Protein AF-A0A2S7P4K1-F1 (afdb_monomer_lite)

Foldseek 3Di:
DPAAQDDVPPDPPVLNVVQVVVQVVCCVPPVDGHHHPVRVQVVQCVVPVPDDDPDDDNPPPPD

pLDDT: mean 90.54, std 12.37, range [41.5, 98.19]

Structure (mmCIF, N/CA/C/O backbone):
data_AF-A0A2S7P4K1-F1
#
_entry.id   AF-A0A2S7P4K1-F1
#
loop_
_atom_site.group_PDB
_atom_site.id
_atom_site.type_symbol
_atom_site.label_atom_id
_atom_site.label_alt_id
_atom_site.label_comp_id
_atom_site.label_asym_id
_atom_site.label_entity_id
_atom_site.label_seq_id
_atom_site.pdbx_PDB_ins_code
_atom_site.Cartn_x
_atom_site.Cartn_y
_atom_site.Cartn_z
_atom_site.occupancy
_atom_site.B_iso_or_equiv
_atom_site.auth_seq_id
_atom_site.auth_comp_id
_atom_site.auth_asym_id
_atom_site.auth_atom_id
_atom_site.pdbx_PDB_model_num
ATOM 1 N N . MET A 1 1 ? 1.680 8.004 1.617 1.00 71.94 1 MET A N 1
ATOM 2 C CA . MET A 1 1 ? 2.620 7.921 2.757 1.00 71.94 1 MET A CA 1
ATOM 3 C C . MET A 1 1 ? 3.481 6.670 2.562 1.00 71.94 1 MET A C 1
ATOM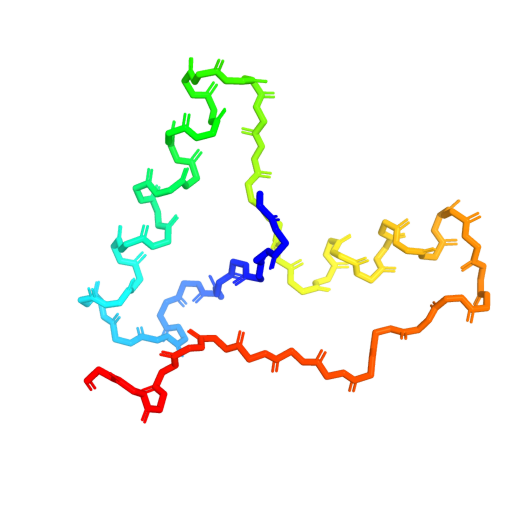 5 O O . MET A 1 1 ? 3.148 5.887 1.679 1.00 71.94 1 MET A O 1
ATOM 9 N N . ASP A 1 2 ? 4.558 6.441 3.322 1.00 83.88 2 ASP A N 1
ATOM 10 C CA . ASP A 1 2 ? 5.264 5.141 3.288 1.00 83.88 2 ASP A CA 1
ATOM 11 C C . ASP A 1 2 ? 4.533 4.151 4.203 1.00 83.88 2 ASP A C 1
ATOM 13 O O . ASP A 1 2 ? 4.987 3.791 5.287 1.00 83.88 2 ASP A O 1
ATOM 17 N N . THR A 1 3 ? 3.314 3.795 3.808 1.00 89.06 3 THR A N 1
ATOM 18 C CA . THR A 1 3 ? 2.389 3.003 4.614 1.00 89.06 3 THR A CA 1
ATOM 19 C C . THR A 1 3 ? 1.859 1.838 3.797 1.00 89.06 3 THR A C 1
ATOM 21 O O . THR A 1 3 ? 1.524 1.981 2.621 1.00 89.06 3 THR A O 1
ATOM 24 N N . VAL A 1 4 ? 1.784 0.665 4.425 1.00 93.69 4 VAL A N 1
ATOM 25 C CA . VAL A 1 4 ? 1.121 -0.500 3.837 1.00 93.69 4 VAL A CA 1
ATOM 26 C C . VAL A 1 4 ? -0.347 -0.452 4.228 1.00 93.69 4 VAL A C 1
ATOM 28 O O . VAL A 1 4 ? -0.685 -0.533 5.407 1.00 93.69 4 VAL A O 1
ATOM 31 N N . LEU A 1 5 ? -1.220 -0.328 3.234 1.00 94.44 5 LEU A N 1
ATOM 32 C CA . LE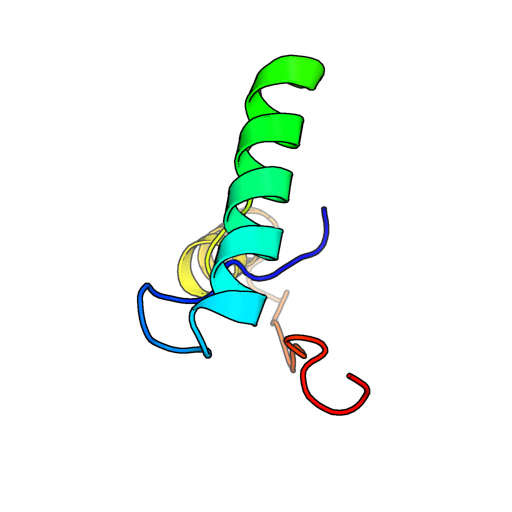U A 1 5 ? -2.659 -0.398 3.423 1.00 94.44 5 LEU A CA 1
ATOM 33 C C . LEU A 1 5 ? -3.038 -1.843 3.793 1.00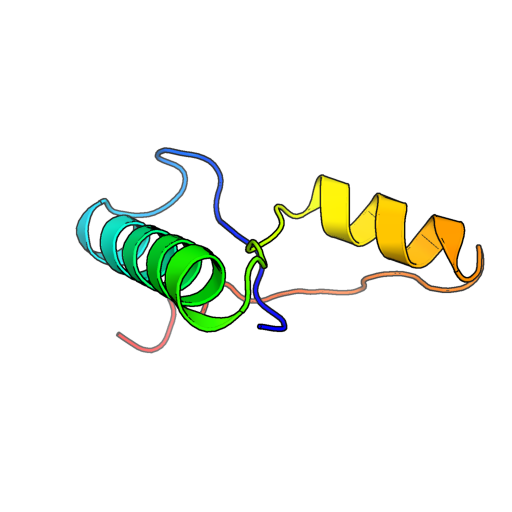 94.44 5 LEU A C 1
ATOM 35 O O . LEU A 1 5 ? -2.806 -2.750 2.988 1.00 94.44 5 LEU A O 1
ATOM 39 N N . PRO A 1 6 ? -3.600 -2.096 4.990 1.00 94.06 6 PRO A N 1
ATOM 40 C CA . PRO A 1 6 ? -4.003 -3.440 5.367 1.00 94.06 6 PRO A CA 1
ATOM 41 C C . PRO A 1 6 ? -5.139 -3.951 4.477 1.00 94.06 6 PRO A C 1
ATOM 43 O O . PRO A 1 6 ? -6.033 -3.203 4.046 1.00 94.06 6 PRO A O 1
ATOM 46 N N . ASN A 1 7 ? -5.122 -5.264 4.255 1.00 92.94 7 ASN A N 1
ATOM 47 C CA . ASN A 1 7 ? -6.227 -5.956 3.611 1.00 92.94 7 ASN A CA 1
ATOM 48 C C . ASN A 1 7 ? -7.509 -5.749 4.439 1.00 92.94 7 ASN A C 1
ATOM 50 O O . ASN A 1 7 ? -7.444 -5.727 5.671 1.00 92.94 7 ASN A O 1
ATOM 54 N N . PRO A 1 8 ? -8.682 -5.609 3.802 1.00 94.06 8 PRO A N 1
ATOM 55 C CA . PRO A 1 8 ? -9.938 -5.470 4.531 1.00 94.06 8 PRO A CA 1
ATOM 56 C C . PRO A 1 8 ? -10.130 -6.588 5.564 1.00 94.06 8 PRO A C 1
ATOM 58 O O . PRO A 1 8 ? -9.991 -7.768 5.239 1.00 94.06 8 PRO A O 1
ATOM 61 N N . GLY A 1 9 ? -10.417 -6.217 6.813 1.00 94.75 9 GLY A N 1
ATOM 62 C CA . GLY A 1 9 ? -10.606 -7.163 7.914 1.00 94.75 9 GLY A CA 1
ATOM 63 C C . GLY A 1 9 ? -9.330 -7.812 8.466 1.00 94.75 9 GLY A C 1
ATOM 64 O O . GLY A 1 9 ? -9.433 -8.635 9.373 1.00 94.75 9 GLY A O 1
ATOM 65 N N . SER A 1 10 ? -8.133 -7.461 7.976 1.00 93.38 10 SER A N 1
ATOM 66 C CA . SER A 1 10 ? -6.872 -7.999 8.517 1.00 93.38 10 SER A CA 1
ATOM 67 C C . SER A 1 10 ? -6.408 -7.307 9.801 1.00 93.38 10 SER A C 1
ATOM 69 O O . SER A 1 10 ? -5.463 -7.765 10.437 1.00 93.38 10 SER A O 1
ATOM 71 N N . VAL A 1 11 ? -7.044 -6.195 10.170 1.00 91.94 11 VAL A N 1
ATOM 72 C CA . VAL A 1 11 ? -6.825 -5.460 11.421 1.00 91.94 11 VAL A CA 1
ATOM 73 C C . VAL A 1 11 ? -8.183 -5.106 12.039 1.00 91.94 11 VAL A C 1
ATOM 75 O O . VAL A 1 11 ? -9.190 -5.084 11.326 1.00 91.94 11 VAL A O 1
ATOM 78 N N . PRO A 1 12 ? -8.258 -4.812 13.351 1.00 95.12 12 PRO A N 1
ATOM 79 C CA . PRO A 1 12 ? -9.487 -4.331 13.971 1.00 95.12 12 PRO A CA 1
ATOM 80 C C . PRO A 1 12 ? -10.082 -3.131 13.229 1.00 95.12 12 PRO A C 1
ATOM 82 O O . PRO A 1 12 ? -9.363 -2.224 12.810 1.00 95.12 12 PRO A O 1
ATOM 85 N N . VAL A 1 13 ? -11.411 -3.072 13.134 1.00 95.25 13 VAL A N 1
ATOM 86 C CA . VAL A 1 13 ? -12.129 -2.005 12.409 1.00 95.25 13 VAL A CA 1
ATOM 87 C C . VAL A 1 13 ? -11.786 -0.593 12.912 1.00 95.25 13 VAL A C 1
ATOM 89 O O . VAL A 1 13 ? -11.783 0.374 12.149 1.00 95.25 13 VAL A O 1
ATOM 92 N N . THR A 1 14 ? -11.457 -0.462 14.200 1.00 93.62 14 THR A N 1
ATOM 93 C CA . THR A 1 14 ? -11.027 0.794 14.833 1.00 93.62 14 THR A CA 1
ATOM 94 C C . THR A 1 14 ? -9.675 1.291 14.332 1.00 93.62 14 THR A C 1
ATOM 96 O O . THR A 1 14 ? -9.450 2.501 14.345 1.00 93.62 14 THR A O 1
ATOM 99 N N . ILE A 1 15 ? -8.813 0.380 13.879 1.00 92.50 15 ILE A N 1
ATOM 100 C CA . ILE A 1 15 ? -7.532 0.669 13.237 1.00 92.50 15 ILE A CA 1
ATOM 101 C C . ILE A 1 15 ? -7.757 0.860 11.738 1.00 92.50 15 ILE A C 1
ATOM 103 O O . ILE A 1 15 ? -7.335 1.871 11.184 1.00 92.50 15 ILE A O 1
ATOM 107 N N . GLU A 1 16 ? -8.494 -0.048 11.088 1.00 94.25 16 GLU A N 1
ATOM 108 C CA . GLU A 1 16 ? -8.733 0.004 9.641 1.00 94.25 16 GLU A CA 1
ATOM 109 C C . GLU A 1 16 ? -9.318 1.354 9.204 1.00 94.25 16 GLU A C 1
ATOM 111 O O . GLU A 1 16 ? -8.842 1.950 8.238 1.00 94.25 16 GLU A O 1
ATOM 116 N N . ARG A 1 17 ? -10.283 1.901 9.960 1.00 95.38 17 ARG A N 1
ATOM 117 C CA . ARG A 1 17 ? -10.877 3.219 9.670 1.00 95.38 17 ARG A CA 1
ATOM 118 C C . ARG A 1 17 ? -9.838 4.342 9.556 1.00 95.38 17 ARG A C 1
ATOM 120 O O . ARG A 1 17 ? -10.051 5.265 8.778 1.00 95.38 17 ARG A O 1
ATOM 127 N N . LEU A 1 18 ? -8.733 4.279 10.306 1.00 94.38 18 LEU A N 1
ATOM 128 C CA . LEU A 1 18 ? -7.686 5.306 10.282 1.00 94.38 18 LEU A CA 1
ATOM 129 C C . LEU A 1 18 ? -6.919 5.258 8.959 1.00 94.38 18 LEU A C 1
ATOM 131 O O . LEU A 1 18 ? -6.734 6.293 8.320 1.00 94.38 18 LEU A O 1
ATOM 135 N N . PHE A 1 19 ? -6.566 4.055 8.500 1.00 94.81 19 PHE A N 1
ATOM 136 C CA . PHE A 1 19 ? -5.940 3.854 7.193 1.00 94.81 19 PHE A CA 1
ATOM 137 C C . PHE A 1 19 ? -6.860 4.302 6.049 1.00 94.81 19 PHE A C 1
ATOM 139 O O . PHE A 1 19 ? -6.405 4.978 5.130 1.00 94.81 19 PHE A O 1
ATOM 146 N N . ARG A 1 20 ? -8.167 4.001 6.120 1.00 95.44 20 ARG A N 1
ATOM 147 C CA . ARG A 1 20 ? -9.136 4.429 5.090 1.00 95.44 20 ARG A CA 1
ATOM 148 C C . ARG A 1 20 ? -9.307 5.952 5.041 1.00 95.44 20 ARG A C 1
ATOM 150 O O . ARG A 1 20 ? -9.397 6.519 3.957 1.00 95.44 20 ARG A O 1
ATOM 157 N N . VAL A 1 21 ? -9.325 6.628 6.192 1.00 96.44 21 VAL A N 1
ATOM 158 C CA . VAL A 1 21 ? -9.364 8.103 6.246 1.00 96.44 21 VAL A CA 1
ATOM 159 C C . VAL A 1 21 ? -8.086 8.708 5.663 1.00 96.44 21 VAL A C 1
ATOM 161 O O . VAL A 1 21 ? -8.167 9.694 4.930 1.00 96.44 21 VAL A O 1
ATOM 164 N N . SER A 1 22 ? -6.922 8.115 5.944 1.00 94.38 22 SER A N 1
ATOM 165 C CA . SER A 1 22 ? -5.650 8.556 5.365 1.00 94.38 22 SER A CA 1
ATOM 166 C C . SER A 1 22 ? -5.654 8.445 3.836 1.00 94.38 22 SER A C 1
ATOM 168 O O . SER A 1 22 ? -5.389 9.436 3.159 1.00 94.38 22 SER A O 1
ATOM 170 N N . ASP A 1 23 ? -6.083 7.302 3.290 1.00 96.06 23 ASP A N 1
ATOM 171 C CA . ASP A 1 23 ? -6.195 7.084 1.841 1.00 96.06 23 ASP A CA 1
ATOM 172 C C . ASP A 1 23 ? -7.138 8.097 1.167 1.00 96.06 23 ASP A C 1
ATOM 174 O O . ASP A 1 23 ? -6.765 8.755 0.195 1.00 96.06 23 ASP A O 1
ATOM 178 N N . MET A 1 24 ? -8.319 8.345 1.751 1.00 97.31 24 MET A N 1
ATOM 179 C CA . MET A 1 24 ? -9.220 9.398 1.260 1.00 97.31 24 MET A CA 1
ATOM 180 C C . MET A 1 24 ? -8.585 10.792 1.318 1.00 97.31 24 MET A C 1
ATOM 182 O O . MET A 1 24 ? -8.789 11.598 0.411 1.00 97.31 24 MET A O 1
ATOM 186 N N . THR A 1 25 ? -7.808 11.084 2.363 1.00 96.38 25 THR A N 1
ATOM 187 C CA . THR A 1 25 ? -7.119 12.373 2.512 1.00 96.38 25 THR A CA 1
ATOM 188 C C . THR A 1 25 ? -6.062 12.555 1.423 1.00 96.38 25 THR A C 1
ATOM 190 O O . THR A 1 25 ? -5.975 13.635 0.829 1.00 96.38 25 THR A O 1
ATOM 193 N N . MET A 1 26 ? -5.294 11.502 1.120 1.00 95.88 26 MET A N 1
ATOM 194 C CA . MET A 1 26 ? -4.321 11.494 0.023 1.00 95.88 26 MET A CA 1
ATOM 195 C C . MET A 1 26 ? -4.997 11.702 -1.332 1.00 95.88 26 MET A C 1
ATOM 197 O O . MET A 1 26 ? -4.511 12.496 -2.140 1.00 95.88 26 MET A O 1
ATOM 201 N N . LEU A 1 27 ? -6.138 11.052 -1.568 1.00 97.25 27 LEU A N 1
ATOM 202 C CA . LEU A 1 27 ? -6.898 11.222 -2.803 1.00 97.25 27 LEU A CA 1
ATOM 203 C C . LEU A 1 27 ? -7.391 12.662 -2.960 1.00 97.25 27 LEU A C 1
ATOM 205 O O . LEU A 1 27 ? -7.164 13.281 -3.995 1.00 97.25 27 LEU A O 1
ATOM 209 N N . GLN A 1 28 ? -8.017 13.215 -1.922 1.00 98.19 28 GLN A N 1
ATOM 210 C CA . GLN A 1 28 ? -8.614 14.551 -1.966 1.00 98.19 28 GLN A CA 1
ATOM 211 C C . GLN A 1 28 ? -7.577 15.670 -2.083 1.00 98.19 28 GLN A C 1
ATOM 213 O O . GLN A 1 28 ? -7.817 16.658 -2.773 1.00 98.19 28 GLN A O 1
ATOM 218 N N . SER A 1 29 ? -6.441 15.532 -1.399 1.00 97.75 29 SER A N 1
ATOM 219 C CA . SER A 1 29 ? -5.454 16.613 -1.302 1.00 97.75 29 SER A CA 1
ATOM 220 C C . SER A 1 29 ? -4.390 16.537 -2.395 1.00 97.75 29 SER A C 1
ATOM 222 O O . SER A 1 29 ? -3.856 17.567 -2.798 1.00 97.75 29 SER A O 1
ATOM 224 N N . LEU A 1 30 ? -4.057 15.324 -2.854 1.00 96.12 30 LEU A N 1
ATOM 225 C CA . LEU A 1 30 ? -2.875 15.065 -3.682 1.00 96.12 30 LEU A CA 1
ATOM 226 C C . LEU A 1 30 ? -3.162 14.220 -4.933 1.00 96.12 30 LEU A C 1
ATOM 228 O O . LEU A 1 30 ? -2.214 13.881 -5.639 1.00 96.12 30 LEU A O 1
ATOM 232 N N . ASN A 1 31 ? -4.418 13.833 -5.208 1.00 96.69 31 ASN A N 1
ATOM 233 C CA . ASN A 1 31 ? -4.759 12.845 -6.248 1.00 96.69 31 ASN A CA 1
ATOM 234 C C . ASN A 1 31 ? -3.913 11.562 -6.141 1.00 96.69 31 ASN A C 1
ATOM 236 O O . ASN A 1 31 ? -3.513 10.968 -7.142 1.00 96.69 31 ASN A O 1
ATOM 240 N N . SER A 1 32 ? -3.587 11.171 -4.911 1.00 95.56 32 SER A N 1
ATOM 241 C CA . SER A 1 32 ? -2.738 10.021 -4.606 1.00 95.56 32 SER A CA 1
ATOM 242 C C . SER A 1 32 ? -3.547 8.924 -3.918 1.00 95.56 32 SER A C 1
ATOM 244 O O . SER A 1 32 ? -4.703 9.130 -3.562 1.00 95.56 32 SER A O 1
ATOM 246 N N . LYS A 1 33 ? -2.939 7.752 -3.732 1.00 94.94 33 LYS A N 1
ATOM 247 C CA . LYS A 1 33 ? -3.531 6.636 -2.988 1.00 94.94 33 LYS A CA 1
ATOM 248 C C . LYS A 1 33 ? -2.495 5.961 -2.100 1.00 94.94 33 LYS A C 1
ATOM 250 O O . LYS A 1 33 ? -1.304 5.971 -2.429 1.00 94.94 33 LYS A O 1
ATOM 255 N N . GLU A 1 34 ? -2.958 5.349 -1.024 1.00 95.44 34 GLU A N 1
ATOM 256 C CA . GLU A 1 34 ? -2.178 4.375 -0.270 1.00 95.44 34 GLU A CA 1
ATOM 257 C C . GLU A 1 34 ? -2.137 3.034 -1.022 1.00 95.44 34 GLU A C 1
ATOM 259 O O . GLU A 1 34 ? -2.981 2.750 -1.877 1.00 95.44 34 GLU A O 1
ATOM 264 N N . ARG A 1 35 ? -1.101 2.230 -0.760 1.00 95.50 35 ARG A N 1
ATOM 265 C CA . ARG A 1 35 ? -0.822 0.984 -1.490 1.00 95.50 35 ARG A CA 1
ATOM 266 C C . ARG A 1 35 ? -0.816 -0.212 -0.562 1.00 95.50 35 ARG A C 1
ATOM 268 O O . ARG A 1 35 ? -0.306 -0.129 0.557 1.00 95.50 35 ARG A O 1
ATOM 275 N N . 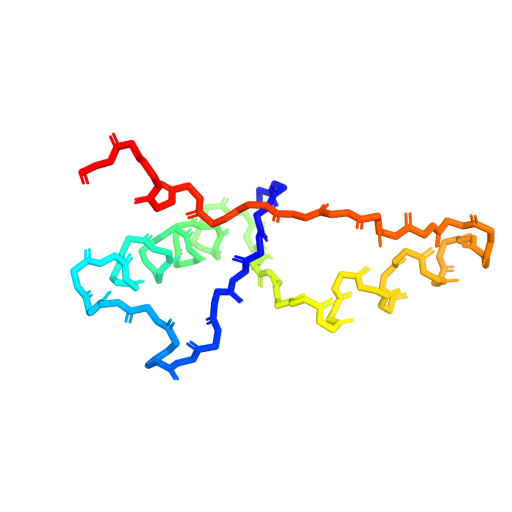ASP A 1 36 ? -1.335 -1.333 -1.042 1.00 95.12 36 ASP A N 1
ATOM 276 C CA . ASP A 1 36 ? -1.180 -2.602 -0.338 1.00 95.12 36 ASP A CA 1
ATOM 277 C C . ASP A 1 36 ? 0.248 -3.168 -0.484 1.00 95.12 36 ASP A C 1
ATOM 279 O O . ASP A 1 36 ? 1.104 -2.648 -1.209 1.00 95.12 36 ASP A O 1
ATOM 283 N N . LEU A 1 37 ? 0.531 -4.254 0.238 1.00 94.69 37 LEU A N 1
ATOM 284 C CA . LEU A 1 37 ? 1.855 -4.879 0.240 1.00 94.69 37 LEU A CA 1
ATOM 285 C C . LEU A 1 37 ? 2.285 -5.384 -1.148 1.00 94.69 37 LEU A C 1
ATOM 287 O O . LEU A 1 37 ? 3.476 -5.384 -1.463 1.00 94.69 37 LEU A O 1
ATOM 291 N N . TYR A 1 38 ? 1.344 -5.877 -1.950 1.00 94.88 38 TYR A N 1
ATOM 292 C CA . TYR A 1 38 ? 1.639 -6.386 -3.283 1.00 94.88 38 TYR A CA 1
ATOM 293 C C . TYR A 1 38 ? 2.001 -5.235 -4.221 1.00 94.88 38 TYR A C 1
ATOM 295 O O . TYR A 1 38 ? 3.033 -5.297 -4.886 1.00 94.88 38 TYR A O 1
ATOM 303 N N . GLU A 1 39 ? 1.223 -4.158 -4.202 1.00 95.94 39 GLU A N 1
ATOM 304 C CA . GLU A 1 39 ? 1.492 -2.957 -4.988 1.00 95.94 39 GLU A CA 1
ATOM 305 C C . GLU A 1 39 ? 2.851 -2.339 -4.646 1.00 95.94 39 GLU A C 1
ATOM 307 O O . GLU A 1 39 ? 3.577 -1.925 -5.548 1.00 95.94 39 GLU A O 1
ATOM 312 N N . TRP A 1 40 ? 3.243 -2.327 -3.366 1.00 95.81 40 TRP A N 1
ATOM 313 C CA . TRP A 1 40 ? 4.585 -1.898 -2.961 1.00 95.81 40 TRP A CA 1
ATOM 314 C C . TRP A 1 40 ? 5.692 -2.778 -3.548 1.00 95.81 40 TRP A C 1
ATOM 316 O O . TRP A 1 40 ? 6.698 -2.260 -4.030 1.00 95.81 40 TRP A O 1
ATOM 326 N N . LYS A 1 41 ? 5.518 -4.105 -3.537 1.00 95.25 41 LYS A N 1
ATOM 327 C CA . LYS A 1 41 ? 6.499 -5.038 -4.117 1.00 95.25 41 LYS A CA 1
ATOM 328 C C . LYS A 1 41 ? 6.642 -4.848 -5.623 1.00 95.25 41 LYS A C 1
ATOM 330 O O . LYS A 1 41 ? 7.766 -4.839 -6.114 1.00 95.25 41 LYS A O 1
ATOM 335 N N . VAL A 1 42 ? 5.523 -4.689 -6.330 1.00 95.88 42 VAL A N 1
ATOM 336 C CA . VAL A 1 42 ? 5.518 -4.427 -7.776 1.00 95.88 42 VAL A CA 1
ATOM 337 C C . VAL A 1 42 ? 6.211 -3.100 -8.071 1.00 95.88 42 VAL A C 1
ATOM 339 O O . VAL A 1 42 ? 7.129 -3.071 -8.879 1.00 95.88 42 VAL A O 1
ATOM 342 N N . LEU A 1 43 ? 5.860 -2.033 -7.348 1.00 95.69 43 LEU A N 1
ATOM 343 C CA . LEU A 1 43 ? 6.460 -0.714 -7.544 1.00 95.69 43 LEU A CA 1
ATOM 344 C C . LEU A 1 43 ? 7.983 -0.728 -7.356 1.00 95.69 43 LEU A C 1
ATOM 346 O O . LEU A 1 43 ? 8.702 -0.127 -8.147 1.00 95.69 43 LEU A O 1
ATOM 350 N N . LEU A 1 44 ? 8.482 -1.400 -6.314 1.00 96.12 44 LEU A N 1
ATOM 351 C CA . LEU A 1 44 ? 9.923 -1.506 -6.075 1.00 96.12 44 LEU A CA 1
ATOM 352 C C . LEU A 1 44 ? 10.622 -2.299 -7.185 1.00 96.12 44 LEU A C 1
ATOM 354 O O . LEU A 1 44 ? 11.672 -1.870 -7.655 1.00 96.12 44 LEU A O 1
ATOM 358 N N . ALA A 1 45 ? 10.025 -3.409 -7.626 1.00 95.88 45 ALA A N 1
ATOM 359 C CA . ALA A 1 45 ? 10.567 -4.230 -8.704 1.00 95.88 45 ALA A CA 1
ATOM 360 C C . ALA A 1 45 ? 10.582 -3.502 -10.061 1.00 95.88 45 ALA A C 1
ATOM 362 O O . ALA A 1 45 ? 11.522 -3.692 -10.831 1.00 95.88 45 ALA A O 1
ATOM 363 N N . ASP A 1 46 ? 9.582 -2.657 -10.333 1.00 97.19 46 ASP A N 1
ATOM 364 C CA . ASP A 1 46 ? 9.505 -1.836 -11.549 1.00 97.19 46 ASP A CA 1
ATOM 365 C C . ASP A 1 46 ? 10.605 -0.764 -11.600 1.00 97.19 46 ASP A C 1
ATOM 367 O O . ASP A 1 46 ? 11.030 -0.360 -12.684 1.00 97.19 46 ASP A O 1
ATOM 371 N N . VAL A 1 47 ? 11.074 -0.297 -10.437 1.00 97.12 47 VAL A N 1
ATOM 372 C CA . VAL A 1 47 ? 12.183 0.662 -10.334 1.00 97.12 47 VAL A CA 1
ATOM 373 C C . VAL A 1 47 ? 13.531 -0.046 -10.469 1.00 97.12 47 VAL A C 1
ATOM 375 O O . VAL A 1 47 ? 14.365 0.379 -11.266 1.00 97.12 47 VAL A O 1
ATOM 378 N N . ASP A 1 48 ? 13.756 -1.102 -9.682 1.00 97.69 48 ASP A N 1
ATOM 379 C CA . ASP A 1 48 ? 14.986 -1.897 -9.702 1.00 97.69 48 ASP A CA 1
ATOM 380 C C . ASP A 1 48 ? 14.731 -3.295 -9.110 1.00 97.69 48 ASP A C 1
ATOM 382 O O . ASP A 1 48 ? 14.289 -3.445 -7.969 1.00 97.69 48 ASP A O 1
ATOM 386 N N . ALA A 1 49 ? 15.071 -4.340 -9.867 1.00 93.94 49 ALA A N 1
ATOM 387 C CA . ALA A 1 49 ? 14.873 -5.731 -9.461 1.00 93.94 49 ALA A CA 1
ATOM 388 C C . ALA A 1 49 ? 15.677 -6.152 -8.209 1.00 93.94 49 ALA A C 1
ATOM 390 O O . ALA A 1 49 ? 15.345 -7.158 -7.583 1.00 93.94 49 ALA A O 1
ATOM 391 N N . GLY A 1 50 ? 16.727 -5.413 -7.842 1.00 96.00 50 GLY A N 1
ATOM 392 C CA . GLY A 1 50 ? 17.520 -5.610 -6.629 1.00 96.00 50 GLY A CA 1
ATOM 393 C C . GLY A 1 50 ? 16.917 -4.976 -5.371 1.00 96.00 50 GLY A C 1
ATOM 394 O O . GLY A 1 50 ? 17.411 -5.223 -4.266 1.00 96.00 50 GLY A O 1
ATOM 395 N N . LEU A 1 51 ? 15.853 -4.172 -5.498 1.00 96.31 51 LEU A N 1
ATOM 396 C CA . LEU A 1 51 ? 15.140 -3.622 -4.350 1.00 96.31 51 LEU A CA 1
ATOM 397 C C . LEU A 1 51 ? 14.184 -4.663 -3.766 1.00 96.31 51 LEU A C 1
ATOM 399 O O . LEU A 1 51 ? 13.291 -5.195 -4.426 1.00 96.31 51 LEU A O 1
ATOM 403 N N . HIS A 1 52 ? 14.354 -4.938 -2.474 1.00 90.69 52 HIS A N 1
ATOM 404 C CA . HIS A 1 52 ? 13.554 -5.922 -1.757 1.00 90.69 52 HIS A CA 1
ATOM 405 C C . HIS A 1 52 ? 13.022 -5.341 -0.451 1.00 90.69 52 HIS A C 1
ATOM 407 O O . HIS A 1 52 ? 13.788 -4.914 0.417 1.00 90.69 52 HIS A O 1
ATOM 413 N N . LEU A 1 53 ? 11.700 -5.387 -0.285 1.00 92.25 53 LEU A N 1
ATOM 414 C CA . LEU A 1 53 ? 11.049 -5.057 0.977 1.00 92.25 53 LEU A CA 1
ATOM 415 C C . LEU A 1 53 ? 11.349 -6.157 2.009 1.00 92.25 53 LEU A C 1
ATOM 417 O O . LEU A 1 53 ? 10.896 -7.292 1.855 1.00 92.25 53 LEU A O 1
ATOM 421 N N . ARG A 1 54 ? 12.124 -5.832 3.050 1.00 93.62 54 ARG A N 1
ATOM 422 C CA . ARG A 1 54 ? 12.541 -6.805 4.079 1.00 93.62 54 ARG A CA 1
ATOM 423 C C . ARG A 1 54 ? 11.493 -7.014 5.166 1.00 93.62 54 ARG A C 1
ATOM 425 O O . ARG A 1 54 ? 11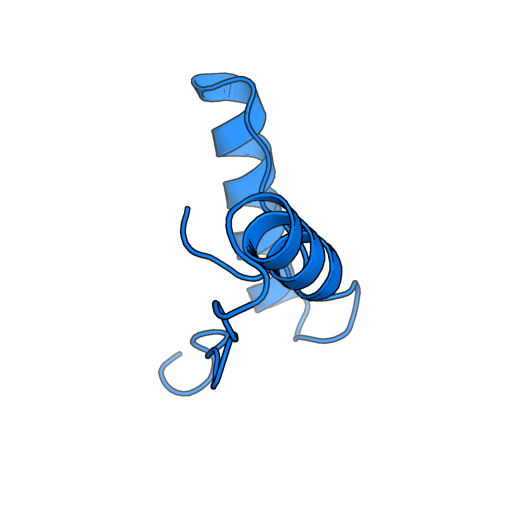.232 -8.146 5.557 1.00 93.62 54 ARG A O 1
ATOM 432 N N . SER A 1 55 ? 10.912 -5.926 5.651 1.00 91.50 55 SER A N 1
ATOM 433 C CA . SER A 1 55 ? 9.892 -5.920 6.694 1.00 91.50 55 SER A CA 1
ATOM 434 C C . SER A 1 55 ? 9.047 -4.658 6.575 1.00 91.50 55 SER A C 1
ATOM 436 O O . SER A 1 55 ? 9.456 -3.676 5.957 1.00 91.50 55 SER A O 1
ATOM 438 N N . PHE A 1 56 ? 7.862 -4.701 7.166 1.00 89.56 56 PHE A N 1
ATOM 439 C CA . PHE A 1 56 ? 7.004 -3.547 7.388 1.00 89.56 56 PHE A CA 1
ATOM 440 C C . PHE A 1 56 ? 6.274 -3.763 8.713 1.00 89.56 56 PHE A C 1
ATOM 442 O O . PHE A 1 56 ? 6.132 -4.902 9.162 1.00 89.56 56 PHE A O 1
ATOM 449 N N . ASP A 1 57 ? 5.831 -2.672 9.319 1.00 86.38 57 ASP A N 1
ATOM 450 C CA . ASP A 1 57 ? 5.009 -2.681 10.521 1.00 86.38 57 ASP A CA 1
ATOM 451 C C . ASP A 1 57 ? 3.707 -1.926 10.228 1.00 86.38 57 ASP A C 1
ATOM 453 O O . ASP A 1 57 ? 3.691 -0.962 9.461 1.00 86.38 57 ASP A O 1
ATOM 457 N N . LEU A 1 58 ? 2.608 -2.400 10.810 1.00 77.88 58 LEU A N 1
ATOM 458 C CA . LEU A 1 58 ? 1.294 -1.764 10.729 1.00 77.88 58 LEU A CA 1
ATOM 459 C C . LEU A 1 58 ? 1.030 -0.833 11.925 1.00 77.88 58 LEU A C 1
ATOM 461 O O . LEU A 1 58 ? -0.070 -0.296 12.039 1.00 77.88 58 LE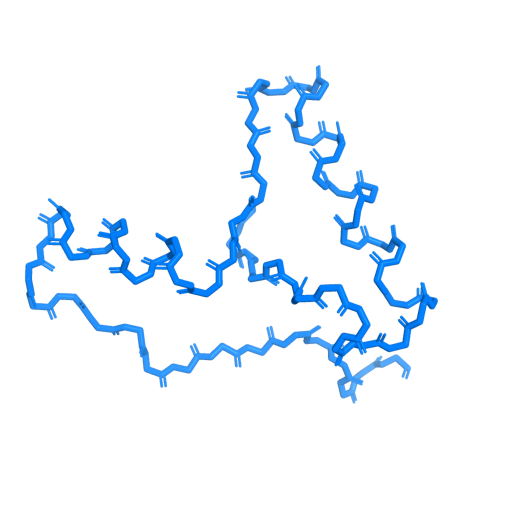U A O 1
ATOM 465 N N . GLY A 1 59 ? 2.019 -0.631 12.806 1.00 66.62 59 GLY A N 1
ATOM 466 C CA . GLY A 1 59 ? 1.949 0.293 13.939 1.00 66.62 59 GLY A CA 1
ATOM 467 C C . GLY A 1 59 ? 0.986 -0.160 15.039 1.00 66.62 59 GLY A C 1
ATOM 468 O O . GLY A 1 59 ? 0.513 0.666 15.817 1.00 66.62 59 GLY A O 1
ATOM 469 N N . GLY A 1 60 ? 0.658 -1.457 15.082 1.00 56.53 60 GLY A N 1
ATOM 470 C CA . GLY A 1 60 ? -0.341 -2.034 15.988 1.00 56.53 60 GLY A CA 1
ATOM 471 C C . GLY A 1 60 ? 0.148 -2.291 17.416 1.00 56.53 60 GLY A C 1
ATOM 472 O O . GLY A 1 60 ? -0.679 -2.504 18.295 1.00 56.53 60 GLY A O 1
ATOM 473 N N . ASP A 1 61 ? 1.458 -2.232 17.666 1.00 49.59 61 ASP A N 1
ATOM 474 C CA . ASP A 1 61 ? 2.050 -2.604 18.962 1.00 49.59 61 ASP A CA 1
ATOM 475 C C . ASP A 1 61 ? 2.115 -1.435 19.973 1.00 49.59 61 ASP A C 1
ATOM 477 O O . ASP A 1 61 ? 2.611 -1.595 21.093 1.00 49.59 61 ASP A O 1
ATOM 481 N N . HIS A 1 62 ? 1.630 -0.243 19.601 1.00 45.31 62 HIS A N 1
ATOM 482 C CA . HIS A 1 62 ? 1.765 0.991 20.393 1.00 45.31 62 HIS A CA 1
ATOM 483 C C . HIS A 1 62 ? 0.459 1.788 20.596 1.00 45.31 62 HIS A C 1
ATOM 485 O O . HIS A 1 62 ? 0.524 2.950 21.004 1.00 45.31 62 HIS A O 1
ATOM 491 N N . LEU A 1 63 ? -0.713 1.185 20.349 1.00 41.50 63 LEU A N 1
ATOM 492 C CA . LEU A 1 63 ? -2.034 1.773 20.637 1.00 41.50 63 LEU A CA 1
ATOM 493 C C . LEU A 1 63 ? -2.853 0.919 21.608 1.00 41.50 63 LEU A C 1
ATOM 495 O O . LEU A 1 63 ? -2.900 -0.315 21.415 1.00 41.50 63 LEU A O 1
#

Radius of gyration: 12.86 Å; chains: 1; bounding box: 30×25×32 Å

Sequence (63 aa):
MDTVLPNPGSVPVTIERLFRVSDMTMLQSLNSKERDLYEWKVLLADVDAGLHLRSFDLGGDHL

Secondary structure (DSSP, 8-state):
---BPPPTTSS-HHHHHHHHHHHHHHHHHHS---B-HHHHHHHHHHH-TT--------SGGG-